Protein AF-A0A8K9USB5-F1 (afdb_monomer_lite)

Structure (mmCIF, N/CA/C/O backbone):
data_AF-A0A8K9USB5-F1
#
_entry.id   AF-A0A8K9USB5-F1
#
loop_
_atom_site.group_PDB
_atom_site.id
_atom_site.type_symbol
_atom_site.label_atom_id
_atom_site.label_alt_id
_atom_site.label_comp_id
_atom_site.label_asym_id
_atom_site.label_entity_id
_atom_site.label_seq_id
_atom_site.pdbx_PDB_ins_code
_atom_site.Cartn_x
_atom_site.Cartn_y
_atom_site.Cartn_z
_atom_site.occupancy
_atom_site.B_iso_or_equiv
_atom_site.auth_seq_id
_atom_site.auth_comp_id
_atom_site.auth_asym_id
_atom_site.auth_atom_id
_atom_site.pdbx_PDB_mod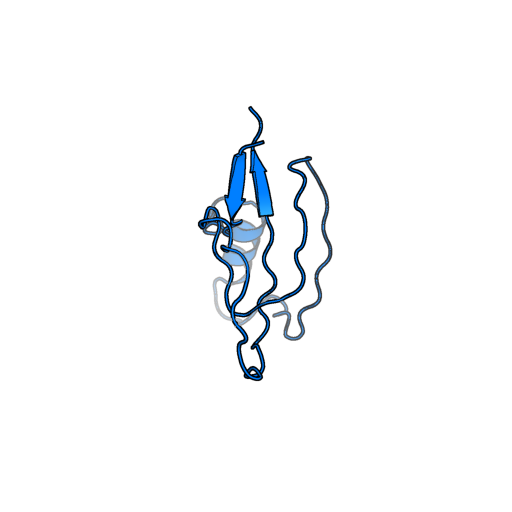el_num
ATOM 1 N N . HIS A 1 1 ? -7.237 -1.993 26.004 1.00 70.00 1 HIS A N 1
ATOM 2 C CA . HIS A 1 1 ? -7.679 -2.177 24.606 1.00 70.00 1 HIS A CA 1
ATOM 3 C C . HIS A 1 1 ? -7.921 -0.834 23.934 1.00 70.00 1 HIS A C 1
ATOM 5 O O . HIS A 1 1 ? -9.023 -0.295 24.019 1.00 70.00 1 HIS A O 1
ATOM 11 N N . LYS A 1 2 ? -6.893 -0.259 23.298 1.00 73.25 2 LYS A N 1
ATOM 12 C CA . LYS A 1 2 ? -7.046 1.008 22.576 1.00 73.25 2 LYS A CA 1
ATOM 13 C C . LYS A 1 2 ? -7.722 0.742 21.240 1.00 73.25 2 LYS A C 1
ATOM 15 O O . LYS A 1 2 ? -7.202 0.010 20.398 1.00 73.25 2 LYS A O 1
ATOM 20 N N . VAL A 1 3 ? -8.887 1.342 21.053 1.00 78.25 3 VAL A N 1
ATOM 21 C CA . VAL A 1 3 ? -9.683 1.191 19.839 1.00 78.25 3 VAL A CA 1
ATOM 22 C C . VAL A 1 3 ? -9.232 2.240 18.820 1.00 78.25 3 VAL A C 1
ATOM 24 O O . VAL A 1 3 ? -9.078 3.408 19.159 1.00 78.25 3 VAL A O 1
ATOM 27 N N . THR A 1 4 ? -8.986 1.835 17.574 1.00 82.44 4 THR A N 1
ATOM 28 C CA . THR A 1 4 ? -8.578 2.718 16.467 1.00 82.44 4 THR A CA 1
ATOM 29 C C . THR A 1 4 ? -9.296 2.331 15.174 1.00 82.44 4 THR A C 1
ATOM 31 O O . THR A 1 4 ? -9.745 1.195 15.015 1.00 82.44 4 THR A O 1
ATOM 34 N N . GLN A 1 5 ? -9.423 3.266 14.233 1.00 85.69 5 GLN A N 1
ATOM 35 C CA . GLN A 1 5 ? -9.988 2.990 12.911 1.00 85.69 5 GLN A CA 1
ATOM 36 C C . GLN A 1 5 ? -8.905 2.472 11.957 1.00 85.69 5 GLN A C 1
ATOM 38 O O . GLN A 1 5 ? -7.835 3.070 11.842 1.00 85.69 5 GLN A O 1
ATOM 43 N N . TYR A 1 6 ? -9.199 1.399 11.220 1.00 83.25 6 TYR A N 1
ATOM 44 C CA . TYR A 1 6 ? -8.312 0.933 10.154 1.00 83.25 6 TYR A CA 1
ATOM 45 C C . TYR A 1 6 ? -8.243 1.938 8.991 1.00 83.25 6 TYR A C 1
ATOM 47 O O . TYR A 1 6 ? -9.276 2.347 8.454 1.00 83.25 6 TYR A O 1
ATOM 55 N N . LYS A 1 7 ? -7.024 2.261 8.542 1.00 84.81 7 LYS A N 1
ATOM 56 C CA . LYS A 1 7 ? -6.755 2.999 7.299 1.00 84.81 7 LYS A CA 1
ATOM 57 C C . LYS A 1 7 ? -5.760 2.211 6.447 1.00 84.81 7 LYS A C 1
ATOM 59 O O . LYS A 1 7 ? -4.762 1.714 6.962 1.00 84.81 7 LYS A O 1
ATOM 64 N N . LYS A 1 8 ? -6.026 2.096 5.141 1.00 84.56 8 LYS A N 1
ATOM 65 C CA . LYS A 1 8 ? -5.071 1.507 4.190 1.00 84.56 8 LYS A CA 1
ATOM 66 C C . LYS A 1 8 ? -3.937 2.513 3.927 1.00 84.56 8 LYS A C 1
ATOM 68 O O . LYS A 1 8 ? -4.224 3.666 3.617 1.00 84.56 8 LYS A O 1
ATOM 73 N N . CYS A 1 9 ? -2.681 2.072 4.012 1.00 83.38 9 CYS A N 1
ATOM 74 C CA . CYS A 1 9 ? -1.500 2.873 3.660 1.00 83.38 9 CYS A CA 1
ATOM 75 C C . CYS A 1 9 ? -1.197 2.855 2.144 1.00 83.38 9 CYS A C 1
ATOM 77 O O . CYS A 1 9 ? -1.781 2.068 1.394 1.00 83.38 9 CYS A O 1
ATOM 79 N N . LYS A 1 10 ? -0.267 3.718 1.699 1.00 89.88 10 LYS A N 1
ATOM 80 C CA . LYS A 1 10 ? 0.251 3.759 0.318 1.00 89.88 10 LYS A CA 1
ATOM 81 C C . LYS A 1 10 ? 0.982 2.454 -0.030 1.00 89.88 10 LYS A C 1
ATOM 83 O O . LYS A 1 10 ? 1.719 1.919 0.795 1.00 89.88 10 LYS A O 1
ATOM 88 N N . ASP A 1 11 ? 0.800 1.967 -1.256 1.00 89.06 11 ASP A N 1
ATOM 89 C CA . ASP A 1 11 ? 1.483 0.763 -1.740 1.00 89.06 11 ASP A CA 1
ATOM 90 C C . ASP A 1 11 ? 2.988 1.053 -1.997 1.00 89.06 11 ASP A C 1
ATOM 92 O O . ASP A 1 11 ? 3.342 2.105 -2.535 1.00 89.06 11 ASP A O 1
ATOM 96 N N . SER A 1 12 ? 3.884 0.129 -1.624 1.00 90.50 12 SER A N 1
ATOM 97 C CA . SER A 1 12 ? 5.347 0.280 -1.780 1.00 90.50 12 SER A CA 1
ATOM 98 C C . SER A 1 12 ? 5.834 -0.043 -3.202 1.00 90.50 12 SER A C 1
ATOM 100 O O . SER A 1 12 ? 5.399 -1.024 -3.809 1.00 90.50 12 SER A O 1
ATOM 102 N N . LEU A 1 13 ? 6.784 0.748 -3.725 1.00 91.44 13 LEU A N 1
ATOM 103 C CA . LEU A 1 13 ? 7.373 0.556 -5.063 1.00 91.44 13 LEU A CA 1
ATOM 104 C C . LEU A 1 13 ? 8.403 -0.578 -5.124 1.00 91.44 13 LEU A C 1
ATOM 106 O O . LEU A 1 13 ? 8.541 -1.232 -6.158 1.00 91.44 13 LEU A O 1
ATOM 110 N N . TYR A 1 14 ? 9.104 -0.827 -4.020 1.00 90.56 14 TYR A N 1
ATOM 111 C CA . TYR A 1 14 ? 10.198 -1.801 -3.961 1.00 90.56 14 TYR A CA 1
ATOM 112 C C . TYR A 1 14 ? 9.714 -3.238 -3.754 1.00 90.56 14 TYR A C 1
ATOM 114 O O . TYR A 1 14 ? 10.471 -4.192 -3.967 1.00 90.56 14 TYR A O 1
ATOM 122 N N . ALA A 1 15 ? 8.431 -3.405 -3.412 1.00 92.50 15 ALA A N 1
ATOM 123 C CA . ALA A 1 15 ? 7.791 -4.706 -3.324 1.00 92.50 15 ALA A CA 1
ATOM 124 C C . ALA A 1 15 ? 8.003 -5.494 -4.628 1.00 92.50 15 ALA A C 1
ATOM 126 O O . ALA A 1 15 ? 7.789 -4.987 -5.733 1.00 92.50 15 ALA A O 1
ATOM 127 N N . GLN A 1 16 ? 8.406 -6.758 -4.503 1.00 95.00 16 GLN A N 1
ATOM 128 C CA . GLN A 1 16 ? 8.767 -7.612 -5.639 1.00 95.00 16 GLN A CA 1
ATOM 129 C C . GLN A 1 16 ? 7.661 -7.667 -6.707 1.00 95.00 16 GLN A C 1
ATOM 131 O O . GLN A 1 16 ? 7.935 -7.559 -7.904 1.00 95.00 16 GLN A O 1
ATOM 136 N N . GLY A 1 17 ? 6.396 -7.758 -6.278 1.00 94.12 17 GLY A N 1
ATOM 137 C CA . GLY A 1 17 ? 5.241 -7.763 -7.176 1.00 94.12 17 GLY A CA 1
ATOM 138 C C . GLY A 1 17 ? 5.122 -6.488 -8.016 1.00 94.12 17 GLY A C 1
ATOM 139 O O . GLY A 1 17 ? 4.839 -6.572 -9.213 1.00 94.12 17 GLY A O 1
ATOM 140 N N . LYS A 1 18 ? 5.401 -5.320 -7.422 1.00 94.69 18 LYS A N 1
ATOM 141 C CA . LYS A 1 18 ? 5.333 -4.021 -8.100 1.00 94.69 18 LYS A CA 1
ATOM 142 C C . LYS A 1 18 ? 6.484 -3.834 -9.089 1.00 94.69 18 LYS A C 1
ATOM 144 O O . LYS A 1 18 ? 6.230 -3.431 -10.222 1.00 94.69 18 LYS A O 1
ATOM 149 N N . ARG A 1 19 ? 7.712 -4.223 -8.726 1.00 95.94 19 ARG A N 1
ATOM 150 C CA . ARG A 1 19 ? 8.874 -4.200 -9.639 1.00 95.94 19 ARG A CA 1
ATOM 151 C C . ARG A 1 19 ? 8.648 -5.069 -10.875 1.00 95.94 19 ARG A C 1
ATOM 153 O O . ARG A 1 19 ? 8.827 -4.611 -12.002 1.00 95.94 19 ARG A O 1
ATOM 160 N N . ARG A 1 20 ? 8.167 -6.301 -10.667 1.00 96.12 20 ARG A N 1
ATOM 161 C CA . ARG A 1 20 ? 7.819 -7.224 -11.758 1.00 96.12 20 ARG A CA 1
ATOM 162 C C . ARG A 1 20 ? 6.723 -6.655 -12.662 1.00 96.12 20 ARG A C 1
ATOM 164 O O . ARG A 1 20 ? 6.809 -6.807 -13.875 1.00 96.12 20 ARG A O 1
ATOM 171 N N . TYR A 1 21 ? 5.700 -6.022 -12.083 1.00 94.06 21 TYR A N 1
ATOM 172 C CA . TYR A 1 21 ? 4.623 -5.390 -12.849 1.00 94.06 21 TYR A CA 1
ATOM 173 C C . TYR A 1 21 ? 5.151 -4.242 -13.718 1.00 94.06 21 TYR A C 1
ATOM 175 O O . TYR A 1 21 ? 4.857 -4.204 -14.906 1.00 94.06 21 TYR A O 1
ATOM 183 N N . ASN A 1 22 ? 5.970 -3.349 -13.153 1.00 93.00 22 ASN A N 1
ATOM 184 C CA . ASN A 1 22 ? 6.493 -2.182 -13.867 1.00 93.00 22 ASN A CA 1
ATOM 185 C C . ASN A 1 22 ? 7.384 -2.569 -15.060 1.00 93.00 22 ASN A C 1
ATOM 187 O O . ASN A 1 22 ? 7.188 -2.033 -16.141 1.00 93.00 22 ASN A O 1
ATOM 191 N N . ARG A 1 23 ? 8.293 -3.544 -14.902 1.00 93.81 23 ARG A N 1
ATOM 192 C CA . ARG A 1 23 ? 9.134 -4.043 -16.010 1.00 93.81 23 ARG A CA 1
ATOM 193 C C . ARG A 1 23 ? 8.327 -4.747 -17.103 1.00 93.81 23 ARG A C 1
AT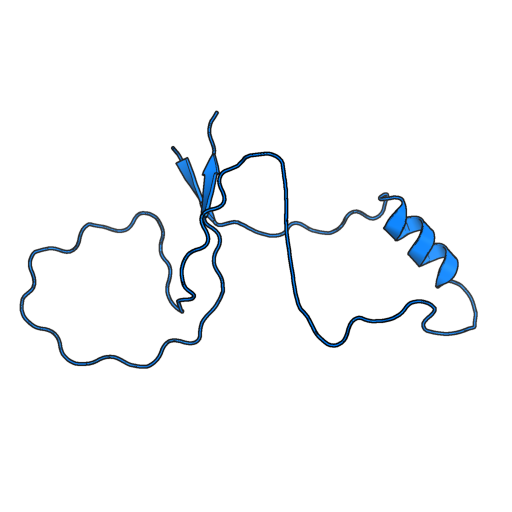OM 195 O O . ARG A 1 23 ? 8.713 -4.725 -18.259 1.00 93.81 23 ARG A O 1
ATOM 202 N N . LYS A 1 24 ? 7.213 -5.399 -16.746 1.00 93.12 24 LYS A N 1
ATOM 203 C CA . LYS A 1 24 ? 6.328 -6.010 -17.749 1.00 93.12 24 LYS A CA 1
ATOM 204 C C . LYS A 1 24 ? 5.543 -4.949 -18.528 1.00 93.12 24 LYS A C 1
ATOM 206 O O . LYS A 1 24 ? 5.196 -5.181 -19.673 1.00 93.12 24 LYS A O 1
ATOM 211 N N . GLN A 1 25 ? 5.250 -3.819 -17.894 1.00 93.62 25 GLN A N 1
ATOM 212 C CA . GLN A 1 25 ? 4.447 -2.750 -18.479 1.00 93.62 25 GLN A CA 1
ATOM 213 C C . GLN A 1 25 ? 5.267 -1.766 -19.336 1.00 93.62 25 GLN A C 1
ATOM 215 O O . GLN A 1 25 ? 4.677 -0.944 -20.025 1.00 93.62 25 GLN A O 1
ATOM 220 N N . SER A 1 26 ? 6.602 -1.799 -19.280 1.00 91.00 26 SER A N 1
ATOM 221 C CA . SER A 1 26 ? 7.456 -0.921 -20.090 1.00 91.00 26 SER A CA 1
ATOM 222 C C . SER A 1 26 ? 7.515 -1.358 -21.556 1.00 91.00 26 SER A C 1
ATOM 224 O O . SER A 1 26 ? 7.525 -2.554 -21.836 1.00 91.00 26 SER A O 1
ATOM 226 N N . GLY A 1 27 ? 7.644 -0.393 -22.470 1.00 91.25 27 GLY A N 1
ATOM 227 C CA . GLY A 1 27 ? 7.725 -0.628 -23.915 1.00 91.25 27 GLY A CA 1
ATOM 228 C C . GLY A 1 27 ? 6.373 -0.503 -24.623 1.00 91.25 27 GLY A C 1
ATOM 229 O O . GLY A 1 27 ? 5.396 -0.006 -24.061 1.00 91.25 27 GLY A O 1
ATOM 230 N N . CYS A 1 28 ? 6.324 -0.946 -25.875 1.00 83.69 28 CYS A N 1
ATOM 231 C CA . CYS A 1 28 ? 5.120 -0.918 -26.702 1.00 83.69 28 CYS A CA 1
ATOM 232 C C . CYS A 1 28 ? 4.342 -2.231 -26.516 1.00 83.69 28 CYS A C 1
ATOM 234 O O . CYS A 1 28 ? 4.928 -3.308 -26.589 1.00 83.69 28 CYS A O 1
ATOM 236 N N . GLY A 1 29 ? 3.033 -2.164 -26.252 1.00 86.12 29 GLY A N 1
ATOM 237 C CA . GLY A 1 29 ? 2.219 -3.370 -26.008 1.00 86.12 29 GLY A CA 1
ATOM 238 C C . GLY A 1 29 ? 1.031 -3.199 -25.057 1.00 86.12 29 GLY A C 1
ATOM 239 O O . GLY A 1 29 ? 0.263 -4.137 -24.856 1.00 86.12 29 GLY A O 1
ATOM 240 N N . GLY A 1 30 ? 0.843 -2.005 -24.486 1.00 89.69 30 GLY A N 1
ATOM 241 C CA . GLY A 1 30 ? -0.346 -1.666 -23.705 1.00 89.69 30 GLY A CA 1
ATOM 242 C C . GLY A 1 30 ? -0.445 -2.400 -22.362 1.00 89.69 30 GLY A C 1
ATOM 243 O O . GLY A 1 30 ? 0.544 -2.648 -21.676 1.00 89.69 30 GLY A O 1
ATOM 244 N N . GLN A 1 31 ? -1.672 -2.697 -21.934 1.00 91.88 31 GLN A N 1
ATOM 245 C CA . GLN A 1 31 ? -1.954 -3.254 -20.611 1.00 91.88 31 GLN A CA 1
ATOM 246 C C . GLN A 1 31 ? -1.581 -4.744 -20.528 1.00 91.88 31 GLN A C 1
ATOM 248 O O . GLN A 1 31 ? -2.280 -5.605 -21.051 1.00 91.88 31 GLN A O 1
ATOM 253 N N . THR A 1 32 ? -0.525 -5.078 -19.781 1.00 88.44 32 THR A N 1
ATOM 254 C CA . THR A 1 32 ? 0.042 -6.444 -19.773 1.00 88.44 32 THR A CA 1
ATOM 255 C C . THR A 1 32 ? -0.489 -7.387 -18.683 1.00 88.44 32 THR A C 1
ATOM 257 O O . THR A 1 32 ? -0.077 -8.559 -18.606 1.00 88.44 32 THR A O 1
ATOM 260 N N . LYS A 1 33 ? -1.364 -6.898 -17.793 1.00 88.75 33 LYS A N 1
ATOM 261 C CA . LYS A 1 33 ? -1.937 -7.654 -16.664 1.00 88.75 33 LYS A CA 1
ATOM 262 C C . LYS A 1 33 ? -3.452 -7.433 -16.534 1.00 88.75 33 LYS A C 1
ATOM 264 O O . LYS A 1 33 ? -3.910 -6.314 -16.756 1.00 88.75 33 LYS A O 1
ATOM 269 N N . PRO A 1 34 ? -4.234 -8.447 -16.121 1.00 88.88 34 PRO A N 1
ATOM 270 C CA . PRO A 1 34 ? -5.680 -8.305 -15.972 1.00 88.88 34 PRO A CA 1
ATOM 271 C C . PRO A 1 34 ? -6.051 -7.278 -14.901 1.00 88.88 34 PRO A C 1
ATOM 273 O O . PRO A 1 34 ? -5.531 -7.310 -13.784 1.00 88.88 34 PRO A O 1
ATOM 276 N N . ILE A 1 35 ? -6.982 -6.389 -15.236 1.00 87.94 35 ILE A N 1
ATOM 277 C CA . ILE A 1 35 ? -7.577 -5.452 -14.284 1.00 87.94 35 ILE A CA 1
ATOM 278 C C . ILE A 1 35 ? -8.826 -6.119 -13.720 1.00 87.94 35 ILE A C 1
ATOM 280 O O . ILE A 1 35 ? -9.771 -6.423 -14.448 1.00 87.94 35 ILE A O 1
ATOM 284 N N . PHE A 1 36 ? -8.834 -6.360 -12.413 1.00 83.88 36 PHE A N 1
ATOM 285 C CA . PHE A 1 36 ? -9.986 -6.945 -11.742 1.00 83.88 36 PHE A CA 1
ATOM 286 C C . PHE A 1 36 ? -11.146 -5.948 -11.723 1.00 83.88 36 PHE A C 1
ATOM 288 O O . PHE A 1 36 ? -11.114 -4.945 -11.012 1.00 83.88 36 PHE A O 1
ATOM 295 N N . ARG A 1 37 ? -12.173 -6.226 -12.528 1.00 81.56 37 ARG A N 1
ATOM 296 C CA . ARG A 1 37 ? -13.336 -5.345 -12.703 1.00 81.56 37 ARG A CA 1
ATOM 297 C C . ARG A 1 37 ? -14.456 -5.581 -11.683 1.00 81.56 37 ARG A C 1
ATOM 299 O O . ARG A 1 37 ? -15.258 -4.683 -11.459 1.00 81.56 37 ARG A O 1
ATOM 306 N N . LYS A 1 38 ? -14.518 -6.751 -11.038 1.00 78.81 38 LYS A N 1
ATOM 307 C CA . LYS A 1 38 ? -15.578 -7.106 -10.074 1.00 78.81 38 LYS A CA 1
ATOM 308 C C . LYS A 1 38 ? -14.978 -7.528 -8.747 1.00 78.81 38 LYS A C 1
ATOM 310 O O . LYS A 1 38 ? -14.366 -8.574 -8.688 1.00 78.81 38 LYS A O 1
ATOM 315 N N . LYS A 1 39 ? -15.163 -6.742 -7.687 1.00 74.56 39 LYS A N 1
ATOM 316 C CA . LYS A 1 39 ? -14.471 -6.926 -6.404 1.00 74.56 39 LYS A CA 1
ATOM 317 C C . LYS A 1 39 ? -15.198 -7.875 -5.440 1.00 74.56 39 LYS A C 1
ATOM 319 O O . LYS A 1 39 ? -16.287 -7.548 -4.986 1.00 74.56 39 LYS A O 1
ATOM 324 N N . ALA A 1 40 ? -14.544 -8.961 -5.026 1.00 67.19 40 ALA A N 1
ATOM 325 C CA . ALA A 1 40 ? -14.871 -9.748 -3.829 1.00 67.19 40 ALA A CA 1
ATOM 326 C C . ALA A 1 40 ? -13.589 -9.926 -2.988 1.00 67.19 40 ALA A C 1
ATOM 328 O O . ALA A 1 40 ? -12.496 -9.908 -3.551 1.00 67.19 40 ALA A O 1
ATO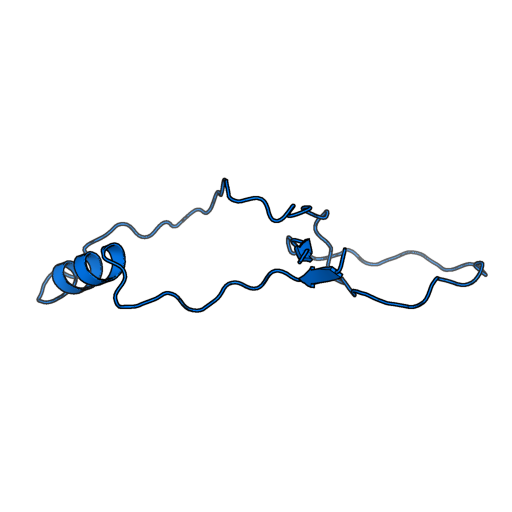M 329 N N . GLY A 1 41 ? -13.681 -10.005 -1.656 1.00 67.19 41 GLY A N 1
ATOM 330 C CA . GLY A 1 41 ? -12.502 -9.992 -0.773 1.00 67.19 41 GLY A CA 1
ATOM 331 C C . GLY A 1 41 ? -12.595 -10.972 0.396 1.00 67.19 41 GLY A C 1
ATOM 332 O O . GLY A 1 41 ? -13.680 -11.165 0.940 1.00 67.19 41 GLY A O 1
ATOM 333 N N . VAL A 1 42 ? -11.448 -11.541 0.785 1.00 59.44 42 VAL A N 1
ATOM 334 C CA . VAL A 1 42 ? -11.258 -12.522 1.879 1.00 59.44 42 VAL A CA 1
ATOM 335 C C . VAL A 1 42 ? -9.879 -12.296 2.547 1.00 59.44 42 VAL A C 1
ATOM 337 O O . VAL A 1 42 ? -8.997 -11.738 1.894 1.00 59.44 42 VAL A O 1
ATOM 340 N N . CYS A 1 43 ? -9.687 -12.639 3.837 1.00 49.94 43 CYS A N 1
ATOM 341 C CA . CYS A 1 43 ? -8.537 -12.192 4.666 1.00 49.94 43 CYS A CA 1
ATOM 342 C C . CYS A 1 43 ? -8.014 -13.191 5.740 1.00 49.94 43 CYS A C 1
ATOM 344 O O . CYS A 1 43 ? -8.812 -13.930 6.307 1.00 49.94 43 CYS A O 1
ATOM 346 N N . GLY A 1 44 ? -6.716 -13.076 6.107 1.00 59.81 44 GLY A N 1
ATOM 347 C CA . GLY A 1 44 ? -6.019 -13.577 7.332 1.00 59.81 44 GLY A CA 1
ATOM 348 C C . GLY A 1 44 ? -4.471 -13.463 7.180 1.00 59.81 44 GLY A C 1
ATOM 349 O O . GLY A 1 44 ? -4.027 -13.515 6.042 1.00 59.81 44 GLY A O 1
ATOM 350 N N . ALA A 1 45 ? -3.556 -13.278 8.155 1.00 55.97 45 ALA A N 1
ATOM 351 C CA . ALA A 1 45 ? -3.569 -13.117 9.620 1.00 55.97 45 ALA A C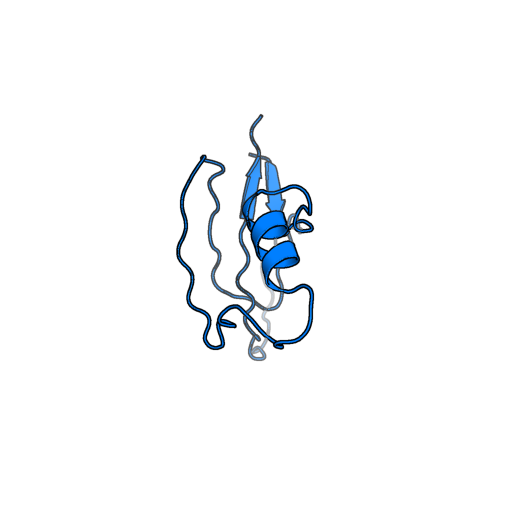A 1
ATOM 352 C C . ALA A 1 45 ? -2.190 -12.600 10.169 1.00 55.97 45 ALA A C 1
ATOM 354 O O . ALA A 1 45 ? -1.146 -13.018 9.687 1.00 55.97 45 ALA A O 1
ATOM 355 N N . GLN A 1 46 ? -2.199 -11.730 11.194 1.00 52.97 46 GLN A N 1
ATOM 356 C CA . GLN A 1 46 ? -1.409 -11.723 12.455 1.00 52.97 46 GLN A CA 1
ATOM 357 C C . GLN A 1 46 ? -2.215 -10.818 13.408 1.00 52.97 46 GLN A C 1
ATOM 359 O O . GLN A 1 46 ? -2.734 -9.778 12.991 1.00 52.97 46 GLN A O 1
ATOM 364 N N . GLN A 1 47 ? -2.466 -11.276 14.636 1.00 56.44 47 GLN A N 1
ATOM 365 C CA . GLN A 1 47 ? -3.744 -11.031 15.318 1.00 56.44 47 GLN A CA 1
ATOM 366 C C . GLN A 1 47 ? -3.855 -9.682 16.047 1.00 56.44 47 GLN A C 1
ATOM 368 O O . GLN A 1 47 ? -3.985 -9.607 17.264 1.00 56.44 47 GLN A O 1
ATOM 373 N N . LYS A 1 48 ? -3.973 -8.597 15.284 1.00 58.44 48 LYS A N 1
ATOM 374 C CA . LYS A 1 48 ? -4.859 -7.506 15.706 1.00 58.44 48 LYS A CA 1
ATOM 375 C C . LYS A 1 48 ? -6.289 -7.993 15.465 1.00 58.44 48 LYS A C 1
ATOM 377 O O . LYS A 1 48 ? -6.654 -8.248 14.317 1.00 58.44 48 LYS A O 1
ATOM 382 N N . ARG A 1 49 ? -7.091 -8.175 16.528 1.00 65.56 49 ARG A N 1
ATOM 383 C CA . ARG A 1 49 ? -8.517 -8.540 16.398 1.00 65.56 49 ARG A CA 1
ATOM 384 C C . ARG A 1 49 ? -9.244 -7.394 15.698 1.00 65.56 49 ARG A C 1
ATOM 386 O O . ARG A 1 49 ? -9.637 -6.412 16.325 1.00 65.56 49 ARG A O 1
ATOM 393 N N . MET A 1 50 ? -9.365 -7.508 14.379 1.00 73.38 50 MET A N 1
ATOM 394 C CA . MET A 1 50 ? -10.210 -6.640 13.578 1.00 73.38 50 MET A CA 1
ATOM 395 C C . MET A 1 50 ? -11.646 -7.090 13.763 1.00 73.38 50 MET A C 1
ATOM 397 O O . MET A 1 50 ? -12.040 -8.142 13.269 1.00 73.38 50 MET A O 1
ATOM 401 N N . MET A 1 51 ? -12.425 -6.278 14.467 1.00 79.00 51 MET A N 1
ATOM 402 C CA . MET A 1 51 ? -13.856 -6.510 14.596 1.00 79.00 51 MET A CA 1
ATOM 403 C C . MET A 1 51 ? -14.557 -5.810 13.425 1.00 79.00 51 MET A C 1
ATOM 405 O O . MET A 1 51 ? -14.499 -4.575 13.337 1.00 79.00 51 MET A O 1
ATOM 409 N N . PRO A 1 52 ? -15.178 -6.553 12.487 1.00 79.50 52 PRO A N 1
ATOM 410 C CA . PRO A 1 52 ? -15.993 -5.939 11.452 1.00 79.50 52 PRO A CA 1
ATOM 411 C C . PRO A 1 52 ? -17.288 -5.430 12.086 1.00 79.50 52 PRO A C 1
ATOM 413 O O . PRO A 1 52 ? -18.040 -6.198 12.682 1.00 79.50 52 PRO A O 1
ATOM 416 N N . ILE A 1 53 ? -17.582 -4.141 11.932 1.00 83.69 53 ILE A N 1
ATOM 417 C CA . ILE A 1 53 ? -18.904 -3.615 12.287 1.00 83.69 53 ILE A CA 1
ATOM 418 C C . ILE A 1 53 ? -19.824 -3.759 11.075 1.00 83.69 53 ILE A C 1
ATOM 420 O O . ILE A 1 53 ? -19.382 -3.730 9.917 1.00 83.69 53 ILE A O 1
ATOM 424 N N . LYS A 1 54 ? -21.131 -3.870 11.335 1.00 83.69 54 LYS A N 1
ATOM 425 C CA . LYS A 1 54 ? -22.150 -3.630 10.310 1.00 83.69 54 LYS A CA 1
ATOM 426 C C . LYS A 1 54 ? -21.887 -2.289 9.630 1.00 83.69 54 LYS A C 1
ATOM 428 O O . LYS A 1 54 ? -21.404 -1.330 10.227 1.00 83.69 54 LYS A O 1
ATOM 433 N N . ARG A 1 55 ? -22.213 -2.233 8.347 1.00 80.25 55 ARG A N 1
ATOM 434 C CA . ARG A 1 55 ? -22.000 -1.029 7.560 1.00 80.25 55 ARG A CA 1
ATOM 435 C C . ARG A 1 55 ? -22.948 0.072 8.066 1.00 80.25 55 ARG A C 1
ATOM 437 O O . ARG A 1 55 ? -24.155 -0.141 8.126 1.00 80.25 55 ARG A O 1
ATOM 444 N N . CYS A 1 56 ? -22.410 1.239 8.390 1.00 79.38 56 CYS A N 1
ATOM 445 C CA . CYS A 1 56 ? -23.151 2.447 8.770 1.00 79.38 56 CYS A CA 1
ATOM 446 C C . CYS A 1 56 ? -22.708 3.617 7.865 1.00 79.38 56 CYS A C 1
ATOM 448 O O . CYS A 1 56 ? -21.734 3.471 7.122 1.00 79.38 56 CYS A O 1
ATOM 450 N N . LYS A 1 57 ? -23.419 4.757 7.850 1.00 84.12 57 LYS A N 1
ATOM 451 C CA . LYS A 1 57 ? -22.859 5.999 7.251 1.00 84.12 57 LYS A CA 1
ATOM 452 C C . LYS A 1 57 ? -22.058 6.787 8.273 1.00 84.12 57 LYS A C 1
ATOM 454 O O . LYS A 1 57 ? -21.004 7.303 7.926 1.00 84.12 57 LYS A O 1
ATOM 459 N N . HIS A 1 58 ? -22.575 6.898 9.492 1.00 82.12 58 HIS A N 1
ATOM 460 C CA . HIS A 1 58 ? -21.968 7.675 10.558 1.00 82.12 58 HIS A CA 1
ATOM 461 C C . HIS A 1 58 ? -21.359 6.731 11.598 1.00 82.12 58 HIS A C 1
ATOM 463 O O . HIS A 1 58 ? -22.036 5.835 12.108 1.00 82.12 58 HIS A O 1
ATOM 469 N N . PHE A 1 59 ? -20.060 6.896 11.838 1.00 81.94 59 PHE A N 1
ATOM 470 C CA . PHE A 1 59 ? -19.290 6.149 12.822 1.00 81.94 59 PHE A CA 1
ATOM 471 C C . PHE A 1 59 ? -18.352 7.122 13.526 1.00 81.94 59 PHE A C 1
ATOM 473 O O . PHE A 1 59 ? -17.473 7.695 12.884 1.00 81.94 59 PHE A O 1
ATOM 480 N N . GLU A 1 60 ? -18.537 7.271 14.830 1.00 84.56 60 GLU A N 1
ATOM 481 C CA . GLU A 1 60 ? -17.676 8.069 15.694 1.00 84.56 60 GLU A CA 1
ATOM 482 C C . GLU A 1 60 ? -17.110 7.176 16.788 1.00 84.56 60 GLU A C 1
ATOM 484 O O . GLU A 1 60 ? -17.798 6.301 17.322 1.00 84.56 60 GLU A O 1
ATOM 489 N N . LEU A 1 61 ? -15.834 7.381 17.097 1.00 84.44 61 LEU A N 1
ATOM 490 C CA . LEU A 1 61 ? -15.137 6.633 18.126 1.00 84.44 61 LEU A CA 1
ATOM 491 C C . LEU A 1 61 ? -14.876 7.556 19.318 1.00 84.44 61 LEU A C 1
ATOM 493 O O . LEU A 1 61 ? -14.198 8.563 19.154 1.00 84.44 61 LEU A O 1
ATOM 497 N N . GLY A 1 62 ? -15.383 7.190 20.500 1.00 80.00 62 GLY A N 1
ATOM 498 C CA . GLY A 1 62 ? -15.130 7.926 21.748 1.00 80.00 62 GLY A CA 1
ATOM 499 C C . GLY A 1 62 ? -16.144 9.018 22.115 1.00 80.00 62 GLY A C 1
ATOM 500 O O . GLY A 1 62 ? -15.779 9.928 22.845 1.00 80.00 62 GLY A O 1
ATOM 501 N N . GLY A 1 63 ? -17.388 8.950 21.630 1.00 80.38 63 GLY A N 1
ATOM 502 C CA . GLY A 1 63 ? -18.438 9.913 21.996 1.00 80.38 63 GLY A CA 1
ATOM 503 C C . GLY A 1 63 ? -19.040 9.703 23.394 1.00 80.38 63 GLY A C 1
ATOM 504 O O . GLY A 1 63 ? -18.930 8.624 23.985 1.00 80.38 63 GLY A O 1
ATOM 505 N N . ASP A 1 64 ? -19.732 10.731 23.888 1.00 77.06 64 ASP A N 1
ATOM 506 C CA . ASP A 1 64 ? -20.418 10.709 25.181 1.00 77.06 64 ASP A CA 1
ATOM 507 C C . ASP A 1 64 ? -21.571 9.700 25.220 1.00 77.06 64 ASP A C 1
ATOM 509 O O . ASP A 1 64 ? -22.317 9.497 24.254 1.00 77.06 64 ASP A O 1
ATOM 513 N N . LYS A 1 65 ? -21.763 9.076 26.387 1.00 77.50 65 LYS A N 1
ATOM 514 C CA . LYS A 1 65 ? -22.900 8.178 26.615 1.00 77.50 65 LYS A CA 1
ATOM 515 C C . LYS A 1 65 ? -24.201 8.971 26.477 1.00 77.50 65 LYS A C 1
ATOM 517 O O . LYS A 1 65 ? -24.382 10.003 27.123 1.00 77.50 65 LYS A O 1
ATOM 522 N N . LYS A 1 66 ? -25.143 8.465 25.672 1.00 75.75 66 LYS A N 1
ATOM 523 C CA . LYS A 1 66 ? -26.479 9.068 25.563 1.00 75.75 66 LYS A CA 1
ATOM 524 C C . LYS A 1 66 ? -27.139 9.138 26.946 1.00 75.75 66 LYS A C 1
ATOM 526 O O . LYS A 1 66 ? -27.254 8.122 27.629 1.00 75.75 66 LYS A O 1
ATOM 531 N N . ARG A 1 67 ? -27.603 10.332 27.330 1.00 74.12 67 ARG A N 1
ATOM 532 C CA . ARG A 1 67 ? -28.484 10.539 28.492 1.00 74.12 67 ARG A CA 1
ATOM 533 C C . ARG A 1 67 ? -29.853 9.884 28.230 1.00 74.12 67 ARG A C 1
ATO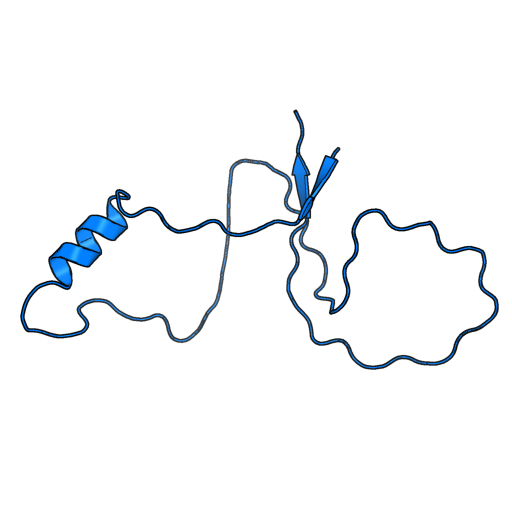M 535 O O . ARG A 1 67 ? -30.217 9.682 27.069 1.00 74.12 67 ARG A O 1
ATOM 542 N N . LYS A 1 68 ? -30.587 9.526 29.296 1.00 70.38 68 LYS A N 1
ATOM 543 C CA . LYS A 1 68 ? -31.907 8.865 29.206 1.00 70.38 68 LYS A CA 1
ATOM 544 C C . LYS A 1 68 ? -32.835 9.627 28.233 1.00 70.38 68 LYS A C 1
ATOM 546 O O . LYS A 1 68 ? -32.842 10.857 28.266 1.00 70.38 68 LYS A O 1
ATOM 551 N N . PRO A 1 69 ? -33.567 8.933 27.341 1.00 61.72 69 PRO A N 1
ATOM 552 C CA . PRO A 1 69 ? -34.269 9.582 26.240 1.00 61.72 69 PRO A CA 1
ATOM 553 C C . PRO A 1 69 ? -35.540 10.314 26.685 1.00 61.72 69 PRO A C 1
ATOM 555 O O . PRO A 1 69 ? -36.364 9.758 27.404 1.00 61.72 69 PRO A O 1
ATOM 558 N N . VAL A 1 70 ? -35.732 11.512 26.130 1.00 56.41 70 VAL A N 1
ATOM 559 C CA . VAL A 1 70 ? -37.052 12.083 25.826 1.00 56.41 70 VAL A CA 1
ATOM 560 C C . VAL A 1 70 ? -37.248 11.901 24.313 1.00 56.41 70 VAL A C 1
ATOM 562 O O . VAL A 1 70 ? -36.292 12.050 23.546 1.00 56.41 70 VAL A O 1
ATOM 565 N N . ALA A 1 71 ? -38.436 11.444 23.912 1.00 50.38 71 ALA A N 1
ATOM 566 C CA . ALA A 1 71 ? -38.760 10.818 22.622 1.00 50.38 71 ALA A CA 1
ATOM 567 C C . ALA A 1 71 ? -38.157 11.489 21.363 1.00 50.38 71 ALA A C 1
ATOM 569 O O . ALA A 1 71 ? -38.129 12.713 21.251 1.00 50.38 71 ALA A O 1
ATOM 570 N N . LYS A 1 72 ? -37.733 10.688 20.365 1.00 49.19 72 LYS A N 1
ATOM 571 C CA . LYS A 1 72 ? -37.369 11.183 19.019 1.00 49.19 72 LYS A CA 1
ATOM 572 C C . LYS A 1 72 ? -37.908 10.320 17.872 1.00 49.19 72 LYS A C 1
ATOM 574 O O . LYS A 1 72 ? -37.888 9.092 17.925 1.00 49.19 72 LYS A O 1
ATOM 579 N N . MET A 1 73 ? -38.351 11.044 16.842 1.00 40.16 73 MET A N 1
ATOM 580 C CA . MET A 1 73 ? -38.995 10.626 15.59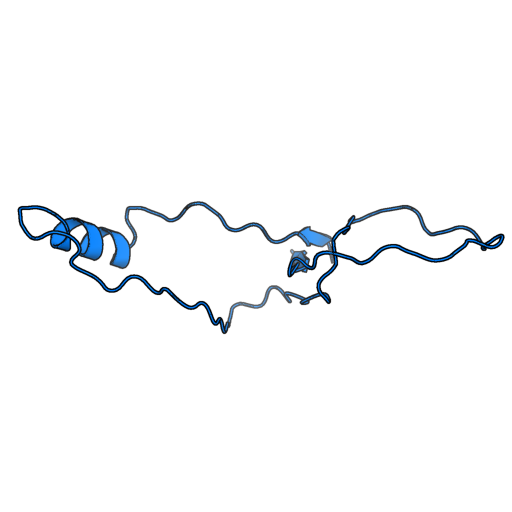1 1.00 40.16 73 MET A CA 1
ATOM 581 C C . MET A 1 73 ? -38.042 9.986 14.559 1.00 40.16 73 MET A C 1
ATOM 583 O O . MET A 1 73 ? -36.818 10.073 14.661 1.00 40.16 73 MET A O 1
ATOM 587 N N . ARG A 1 74 ? -38.672 9.321 13.576 1.00 41.31 74 ARG A N 1
ATOM 588 C CA . ARG A 1 74 ? -38.167 8.350 12.579 1.00 41.31 74 ARG A CA 1
ATOM 589 C C . ARG A 1 74 ? -37.046 8.858 11.648 1.00 41.31 74 ARG A C 1
ATOM 591 O O . ARG A 1 74 ? -36.967 10.033 11.317 1.00 41.31 74 ARG A O 1
ATOM 598 N N . GLY A 1 75 ? -36.183 7.923 11.227 1.00 38.22 75 GLY A N 1
ATOM 599 C CA . GLY A 1 75 ? -34.891 8.174 10.574 1.00 38.22 75 GLY A CA 1
ATOM 600 C C . GLY A 1 75 ? -34.830 8.068 9.042 1.00 38.22 75 GLY A C 1
ATOM 601 O O . GLY A 1 75 ? -35.693 7.485 8.394 1.00 38.22 75 GLY A O 1
ATOM 602 N N . HIS A 1 76 ? -33.726 8.577 8.479 1.00 38.56 76 HIS A N 1
ATOM 603 C CA . HIS A 1 76 ? -33.376 8.494 7.055 1.00 38.56 76 HIS A CA 1
ATOM 604 C C . HIS A 1 76 ? -32.269 7.462 6.765 1.00 38.56 76 HIS A C 1
ATOM 606 O O . HIS A 1 76 ? -31.328 7.276 7.538 1.00 38.56 76 HIS A O 1
ATOM 612 N N . LYS A 1 77 ? -32.378 6.786 5.610 1.00 42.69 77 LYS A N 1
ATOM 613 C CA . LYS A 1 77 ? -31.628 5.571 5.243 1.00 42.69 77 LYS A CA 1
ATOM 614 C C . LYS A 1 77 ? -30.153 5.828 4.889 1.00 42.69 77 LYS A C 1
ATOM 616 O O . LYS A 1 77 ? -29.778 6.710 4.118 1.00 42.69 77 LYS A O 1
ATOM 621 N N . GLN A 1 78 ? -29.327 4.997 5.509 1.00 49.06 78 GLN A N 1
ATOM 622 C CA . GLN A 1 78 ? -27.883 4.986 5.725 1.00 49.06 78 GLN A CA 1
ATOM 623 C C . GLN A 1 78 ? -26.847 4.281 4.747 1.00 49.06 78 GLN A C 1
ATOM 625 O O . GLN A 1 78 ? -26.079 3.496 5.279 1.00 49.06 78 GLN A O 1
ATOM 630 N N . GLN A 1 79 ? -26.738 4.437 3.400 1.00 41.44 79 GLN A N 1
ATOM 631 C CA . GLN A 1 79 ? -25.397 4.597 2.719 1.00 41.44 79 GLN A CA 1
ATOM 632 C C . GLN A 1 79 ? -24.133 3.819 3.144 1.00 41.44 79 GLN A C 1
ATOM 634 O O . GLN A 1 79 ? -23.165 4.442 3.571 1.00 41.44 79 GLN A O 1
ATOM 639 N N . SER A 1 80 ? -24.106 2.500 3.113 1.00 44.16 80 SER A N 1
ATOM 640 C CA . SER A 1 80 ? -23.263 1.763 4.056 1.00 44.16 80 SER A CA 1
ATOM 641 C C . SER A 1 80 ? -21.764 1.616 3.641 1.00 44.16 80 SER A C 1
ATOM 643 O O . SER A 1 80 ? -21.445 1.005 2.615 1.00 44.16 80 SER A O 1
ATOM 645 N N . LYS A 1 81 ? -20.800 2.118 4.438 1.00 50.69 81 LYS A N 1
ATOM 646 C CA . LYS A 1 81 ? -19.343 1.839 4.297 1.00 50.69 81 LYS A CA 1
ATOM 647 C C . LYS A 1 81 ? -18.925 0.763 5.315 1.00 50.69 81 LYS A C 1
ATOM 649 O O . LYS A 1 81 ? -19.441 0.729 6.427 1.00 50.69 81 LYS A O 1
ATOM 654 N N . ARG A 1 82 ? -18.056 -0.180 4.925 1.00 47.66 82 ARG A N 1
ATOM 655 C CA . ARG A 1 82 ? -17.597 -1.284 5.796 1.00 47.66 82 ARG A CA 1
ATOM 656 C C . ARG A 1 82 ? -16.424 -0.782 6.639 1.00 47.66 82 ARG A C 1
ATOM 658 O O . ARG A 1 82 ? -15.351 -0.543 6.094 1.00 47.66 82 ARG A O 1
ATOM 665 N N . PHE A 1 83 ? -16.653 -0.586 7.934 1.00 57.19 83 PHE A N 1
ATOM 666 C CA . PHE A 1 83 ? -15.652 -0.096 8.879 1.00 57.19 83 PHE A CA 1
ATOM 667 C C . PHE A 1 83 ? -15.038 -1.262 9.660 1.00 57.19 83 PHE A C 1
ATOM 669 O O . PHE A 1 83 ? -15.748 -2.172 10.091 1.00 57.19 83 PHE A O 1
ATOM 676 N N . PHE A 1 84 ? -13.716 -1.230 9.831 1.00 60.47 84 PHE A N 1
ATOM 677 C CA . PHE A 1 84 ? -12.975 -2.182 10.654 1.00 60.47 84 PHE A CA 1
ATOM 678 C C . PHE A 1 84 ? -12.371 -1.443 11.849 1.00 60.47 84 PHE A C 1
ATOM 680 O O . PHE A 1 84 ? -11.657 -0.451 11.672 1.00 60.47 84 PHE A O 1
ATOM 687 N N . ILE A 1 85 ? -12.667 -1.933 13.052 1.00 67.56 85 ILE A N 1
ATOM 688 C CA . ILE A 1 85 ? -12.064 -1.464 14.299 1.00 67.56 85 ILE A CA 1
ATOM 689 C C . ILE A 1 85 ? -10.797 -2.276 14.564 1.00 67.56 85 ILE A C 1
ATOM 691 O O . ILE A 1 85 ? -10.847 -3.503 14.576 1.00 67.56 85 ILE A O 1
ATOM 695 N N . VAL A 1 86 ? -9.679 -1.595 14.814 1.00 64.19 86 VAL A N 1
ATOM 696 C CA . VAL A 1 86 ? -8.399 -2.198 15.195 1.00 64.19 86 VAL A CA 1
ATOM 697 C C . VAL A 1 86 ? -8.146 -1.932 16.673 1.00 64.19 86 VAL A C 1
ATOM 699 O O . VAL A 1 86 ? -8.085 -0.779 17.101 1.00 64.19 86 VAL A O 1
ATOM 702 N N . ASN A 1 87 ? -7.978 -3.002 17.443 1.00 54.84 87 ASN A N 1
ATOM 703 C CA . ASN A 1 87 ? -7.584 -2.951 18.845 1.00 54.84 87 ASN A CA 1
ATOM 704 C C . ASN A 1 87 ? -6.054 -3.073 18.928 1.00 54.84 87 ASN A C 1
ATOM 706 O O . ASN A 1 87 ? -5.502 -4.086 18.493 1.00 54.84 87 ASN A O 1
ATOM 710 N N . GLN A 1 88 ? -5.371 -2.027 19.394 1.00 49.12 88 GLN A N 1
ATOM 711 C CA . GLN A 1 88 ? -3.925 -2.049 19.624 1.00 49.12 88 GLN A CA 1
ATOM 712 C C . GLN A 1 88 ? -3.672 -2.367 21.108 1.00 49.12 88 GLN A C 1
ATOM 714 O O . GLN A 1 88 ? -4.126 -1.633 21.984 1.00 49.12 88 GLN A O 1
ATOM 719 N N . ASN A 1 89 ? -3.013 -3.497 21.363 1.00 47.19 89 ASN A N 1
ATOM 720 C CA . ASN A 1 89 ? -2.204 -3.781 22.555 1.00 47.19 89 ASN A CA 1
ATOM 721 C C . ASN A 1 89 ? -0.875 -4.267 21.948 1.00 47.19 89 ASN A C 1
ATOM 723 O O . ASN A 1 89 ? -0.926 -5.074 21.016 1.00 47.19 89 ASN A O 1
ATOM 727 N N . TYR A 1 90 ? 0.313 -3.791 22.285 1.00 47.12 90 TYR A N 1
ATOM 728 C CA . TYR A 1 90 ? 0.842 -3.130 23.476 1.00 47.12 90 TYR A CA 1
ATOM 729 C C . TYR A 1 90 ? 0.786 -1.600 23.414 1.00 47.12 90 TYR A C 1
ATOM 731 O O . TYR A 1 90 ? 0.842 -1.056 22.286 1.00 47.12 90 TYR A O 1
#

Radius of gyration: 20.91 Å; chains: 1; bounding box: 49×26×56 Å

Foldseek 3Di:
DDKDWDDDDDDDCPPPVNVVLVVQCDDPDPHRDDDDPDDDDDDDDDDQPWDKDWFFQDDDDDDDDDDDDDDDDDDDDGDGDTIIMGDDDD

Sequence (90 aa):
HKVTQYKKCKDSLYAQGKRRYNRKQSGCGGQTKPIFRKKAGVCGAQQKRMMPIKRCKHFELGGDKKRKPVAKMRGHKQQSKRFFIVNQNY

pLDDT: mean 73.59, std 17.13, range [38.22, 96.12]

InterPro domains:
  IPR000552 Large ribosomal subunit protein eL42 [PF00935] (1-62)
  IPR000552 Large ribosomal subunit protein eL42 [PTHR10369] (1-68)
  IPR011332 Zinc-binding ribosomal protein [SSF57829] (1-62)
  IPR053708 Eukaryotic Ribosomal Large Subunit eL42 [G3DSA:3.10.450.80] (1-73)

Secondary structure (DSSP, 8-state):
-EEEE--PPPPPSSSHHHHHHHHHHSSSSS--S----S-------S---EEEPPPBS---SSPPPPPSPP--PPP-----B--EEEEE--

Organism: Oncorhynchus mykiss (NCBI:txid8022)